Protein AF-A0A7W1DHU9-F1 (afdb_monomer_lite)

Secondary structure (DSSP, 8-state):
--------------------PPPGGGTTTTTT--TT--S-HHHHHHHHHHHHHHTTTS-HHHHHHHTTS-HHHHHHHHHHHHHHTTSSSS--HHHHHHHHHHHHHHHHHHHHHHHHHHHHHHHHHHTT--

Structure (mmCIF, N/CA/C/O backbone):
data_AF-A0A7W1DHU9-F1
#
_entry.id   AF-A0A7W1DHU9-F1
#
loop_
_atom_site.group_PDB
_atom_site.id
_atom_site.type_symbol
_atom_site.label_atom_id
_atom_site.label_alt_id
_atom_site.label_comp_id
_atom_site.label_asym_id
_atom_site.label_entity_id
_atom_site.label_seq_id
_atom_site.pdbx_PDB_ins_code
_atom_site.Cartn_x
_atom_site.Cartn_y
_atom_site.Cartn_z
_atom_site.occupancy
_atom_site.B_iso_or_equiv
_atom_site.auth_seq_id
_atom_site.auth_comp_id
_atom_site.auth_asym_id
_atom_site.auth_atom_id
_atom_site.pdbx_PDB_model_num
ATOM 1 N N . MET A 1 1 ? -15.094 24.967 9.038 1.00 36.34 1 MET A N 1
ATOM 2 C CA . MET A 1 1 ? -15.714 23.757 9.618 1.00 36.34 1 MET A CA 1
ATOM 3 C C . MET A 1 1 ? -15.529 22.601 8.656 1.00 36.34 1 MET A C 1
ATOM 5 O O . MET A 1 1 ? -15.688 22.782 7.458 1.00 36.34 1 MET A O 1
ATOM 9 N N . LEU A 1 2 ? -15.115 21.459 9.198 1.00 41.62 2 LEU A N 1
ATOM 10 C CA . LEU A 1 2 ? -14.864 20.204 8.496 1.00 41.62 2 LEU A CA 1
ATOM 11 C C . LEU A 1 2 ? -16.173 19.593 7.982 1.00 41.62 2 LEU A C 1
ATOM 13 O O . LEU A 1 2 ? -17.151 19.542 8.722 1.00 41.62 2 LEU A O 1
ATOM 17 N N . GLY A 1 3 ? -16.144 19.037 6.774 1.00 30.22 3 GLY A N 1
ATOM 18 C CA . GLY A 1 3 ? -17.171 18.130 6.270 1.00 30.22 3 GLY A CA 1
ATOM 19 C C . GLY A 1 3 ? -16.513 16.978 5.523 1.00 30.22 3 GLY A C 1
ATOM 20 O O . GLY A 1 3 ? -16.197 17.100 4.347 1.00 30.22 3 GLY A O 1
ATOM 21 N N . ARG A 1 4 ? -16.255 15.873 6.230 1.00 43.50 4 ARG A N 1
ATOM 22 C CA . ARG A 1 4 ? -15.867 14.588 5.636 1.00 43.50 4 ARG A CA 1
ATOM 23 C C . ARG A 1 4 ? -17.070 14.024 4.882 1.00 43.50 4 ARG A C 1
ATOM 25 O O . ARG A 1 4 ? -18.114 13.851 5.502 1.00 43.50 4 ARG A O 1
ATOM 32 N N . THR A 1 5 ? -16.897 13.603 3.636 1.00 41.56 5 THR A N 1
ATOM 33 C CA . THR A 1 5 ? -17.743 12.560 3.041 1.00 41.56 5 THR A CA 1
ATOM 34 C C . THR A 1 5 ? -16.847 11.528 2.371 1.00 41.56 5 THR A C 1
ATOM 36 O O . THR A 1 5 ? -16.110 11.799 1.428 1.00 41.56 5 THR A O 1
ATOM 39 N N . GLY A 1 6 ? -16.843 10.332 2.953 1.00 32.25 6 GLY A N 1
ATOM 40 C CA . GLY A 1 6 ? -16.261 9.155 2.335 1.00 32.25 6 GLY A CA 1
ATOM 41 C C . GLY A 1 6 ? -17.262 8.489 1.397 1.00 32.25 6 GLY A C 1
ATOM 42 O O . GLY A 1 6 ? -18.468 8.571 1.609 1.00 32.25 6 GLY A O 1
ATOM 43 N N . GLY A 1 7 ? -16.712 7.749 0.436 1.00 35.28 7 GLY A N 1
ATOM 44 C CA . GLY A 1 7 ? -17.366 6.606 -0.190 1.00 35.28 7 GLY A CA 1
ATOM 45 C C . GLY A 1 7 ? -18.152 6.918 -1.455 1.00 35.28 7 GLY A C 1
ATOM 46 O O . GLY A 1 7 ? -19.256 7.443 -1.374 1.00 35.28 7 GLY A O 1
ATOM 47 N N . GLN A 1 8 ? -17.589 6.498 -2.594 1.00 30.75 8 GLN A N 1
ATOM 48 C CA . GLN A 1 8 ? -18.265 5.750 -3.665 1.00 30.75 8 GLN A CA 1
ATOM 49 C C . GLN A 1 8 ? -17.291 5.559 -4.839 1.00 30.75 8 GLN A C 1
ATOM 51 O O . GLN A 1 8 ? -17.286 6.325 -5.793 1.00 30.75 8 GLN A O 1
ATOM 56 N N . TYR A 1 9 ? -16.456 4.521 -4.781 1.00 28.61 9 TYR A N 1
ATOM 57 C CA . TYR A 1 9 ? -15.957 3.909 -6.01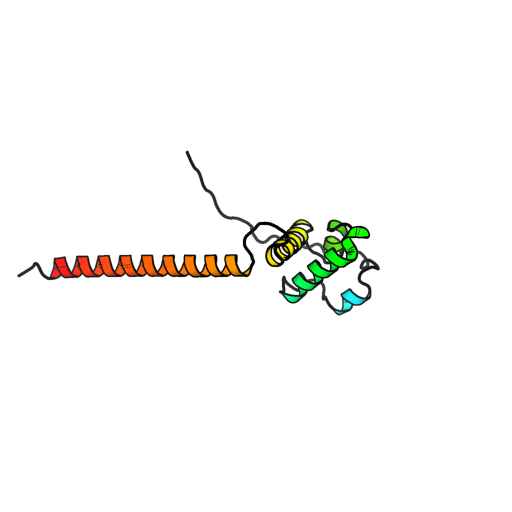5 1.00 28.61 9 TYR A CA 1
ATOM 58 C C . TYR A 1 9 ? -16.882 2.732 -6.294 1.00 28.61 9 TYR A C 1
ATOM 60 O O . TYR A 1 9 ? -16.625 1.598 -5.892 1.00 28.61 9 TYR A O 1
ATOM 68 N N . SER A 1 10 ? -18.042 3.057 -6.863 1.00 37.38 10 SER A N 1
ATOM 69 C CA . SER A 1 10 ? -18.968 2.082 -7.412 1.00 37.38 10 SER A CA 1
ATOM 70 C C . SER A 1 10 ? -18.266 1.324 -8.535 1.00 37.38 10 SER A C 1
ATOM 72 O O . SER A 1 10 ? -17.592 1.900 -9.391 1.00 37.38 10 SER A O 1
ATOM 74 N N . GLY A 1 11 ? -18.396 0.000 -8.497 1.00 34.78 11 GLY A N 1
ATOM 75 C CA . GLY A 1 11 ? -17.969 -0.875 -9.574 1.00 34.78 11 GLY A CA 1
ATOM 76 C C . GLY A 1 11 ? -18.638 -0.459 -10.880 1.00 34.78 11 GLY A C 1
ATOM 77 O O . GLY A 1 11 ? -19.844 -0.600 -11.046 1.00 34.78 11 GLY A O 1
ATOM 78 N N . GLY A 1 12 ? -17.830 0.044 -11.801 1.00 28.17 12 GLY A N 1
ATOM 79 C CA . GLY A 1 12 ? -18.216 0.327 -13.171 1.00 28.17 12 GLY A CA 1
ATOM 80 C C . GLY A 1 12 ? -17.006 0.112 -14.059 1.00 28.17 12 GLY A C 1
ATOM 81 O O . GLY A 1 12 ? -16.397 1.073 -14.507 1.00 28.17 12 GLY A O 1
ATOM 82 N N . HIS A 1 13 ? -16.601 -1.145 -14.258 1.00 38.66 13 HIS A N 1
ATOM 83 C CA . HIS A 1 13 ? -15.721 -1.470 -15.380 1.00 38.66 13 HIS A CA 1
ATOM 84 C C . HIS A 1 13 ? -16.557 -1.306 -16.657 1.00 38.66 13 HIS A C 1
ATOM 86 O O . HIS A 1 13 ? -17.533 -2.047 -16.822 1.00 38.66 13 HIS A O 1
ATOM 92 N N . PRO A 1 14 ? -16.256 -0.346 -17.549 1.00 32.16 14 PRO A N 1
ATOM 93 C CA . PRO A 1 14 ? -16.897 -0.326 -18.851 1.00 32.16 14 PRO A CA 1
ATOM 94 C C . PRO A 1 14 ? -16.474 -1.584 -19.618 1.00 32.16 14 PRO A C 1
ATOM 96 O O . PRO A 1 14 ? -15.291 -1.893 -19.739 1.00 32.16 14 PRO A O 1
ATOM 99 N N . LYS A 1 15 ? -17.463 -2.323 -20.130 1.00 36.91 15 LYS A N 1
ATOM 100 C CA . LYS A 1 15 ? -17.268 -3.439 -21.059 1.00 36.91 15 LYS A CA 1
ATOM 101 C C . LYS A 1 15 ? -16.644 -2.903 -22.348 1.00 36.91 15 LYS A C 1
ATOM 103 O O . LYS A 1 15 ? -17.370 -2.486 -23.245 1.00 36.91 15 LYS A O 1
ATOM 108 N N . THR A 1 16 ? -15.325 -2.917 -22.473 1.00 40.94 16 THR A N 1
ATOM 109 C CA . THR A 1 16 ? -14.675 -2.649 -23.759 1.00 40.94 16 THR A CA 1
ATOM 110 C C . THR A 1 16 ? -13.801 -3.831 -24.130 1.00 40.94 16 THR A C 1
ATOM 112 O O . THR A 1 16 ? -12.625 -3.878 -23.796 1.00 40.94 16 THR A O 1
ATOM 115 N N . ALA A 1 17 ? -14.387 -4.788 -24.851 1.00 36.06 17 ALA A N 1
ATOM 116 C CA . ALA A 1 17 ? -13.619 -5.700 -25.682 1.00 36.06 17 ALA A CA 1
ATOM 117 C C . ALA A 1 17 ? -12.924 -4.857 -26.764 1.00 36.06 17 ALA A C 1
ATOM 119 O O . ALA A 1 17 ? -13.529 -4.505 -27.780 1.00 36.06 17 ALA A O 1
ATOM 120 N N . PHE A 1 18 ? -11.677 -4.460 -26.517 1.00 39.09 18 PHE A N 1
ATOM 121 C CA . PHE A 1 18 ? -10.870 -3.763 -27.508 1.00 39.09 18 PHE A CA 1
ATOM 122 C C . PHE A 1 18 ? -10.462 -4.757 -28.602 1.00 39.09 18 PHE A C 1
ATOM 124 O O . PHE A 1 18 ? -9.652 -5.656 -28.398 1.00 39.09 18 PHE A O 1
ATOM 131 N N . LYS A 1 19 ? -11.050 -4.594 -29.792 1.00 41.72 19 LYS A N 1
ATOM 132 C CA . LYS A 1 19 ? -10.651 -5.271 -31.035 1.00 41.72 19 LYS A CA 1
ATOM 133 C C . LYS A 1 19 ? -9.303 -4.710 -31.510 1.00 41.72 19 LYS A C 1
ATOM 135 O O . LYS A 1 19 ? -9.255 -3.883 -32.413 1.00 41.72 19 LYS A O 1
ATOM 140 N N . GLY A 1 20 ? -8.208 -5.133 -30.890 1.00 36.19 20 GLY A N 1
ATOM 141 C CA . GLY A 1 20 ? -6.845 -4.825 -31.321 1.00 36.19 20 GLY A CA 1
ATOM 142 C C . GLY A 1 20 ? -5.951 -6.043 -31.126 1.00 36.19 20 GLY A C 1
ATOM 143 O O . GLY A 1 20 ? -6.074 -6.738 -30.124 1.00 36.19 20 GLY A O 1
ATOM 144 N N . LYS A 1 21 ? -5.078 -6.341 -32.097 1.00 36.28 21 LYS A N 1
ATOM 145 C CA . LYS A 1 21 ? -4.085 -7.413 -31.934 1.00 36.28 21 LYS A CA 1
ATOM 146 C C . LYS A 1 21 ? -3.140 -7.037 -30.782 1.00 36.28 21 LYS A C 1
ATOM 148 O O . LYS A 1 21 ? -2.749 -5.868 -30.724 1.00 36.28 21 LYS A O 1
ATOM 153 N N . PRO A 1 22 ? -2.763 -7.981 -29.901 1.00 44.25 22 PRO A N 1
ATOM 154 C CA . PRO A 1 22 ? -1.831 -7.697 -28.818 1.00 44.25 22 PRO A CA 1
ATOM 155 C C . PRO A 1 22 ? -0.520 -7.131 -29.377 1.00 44.25 22 PRO A C 1
ATOM 157 O O . PRO A 1 22 ? -0.018 -7.566 -30.418 1.00 44.25 22 PRO A O 1
ATOM 160 N N . SER A 1 23 ? -0.005 -6.111 -28.694 1.00 42.03 23 SER A N 1
ATOM 161 C CA . SER A 1 23 ? 1.242 -5.423 -29.025 1.00 42.03 23 SER A CA 1
ATOM 162 C C . SER A 1 23 ? 2.419 -6.421 -29.067 1.00 42.03 23 SER A C 1
ATOM 164 O O . SER A 1 23 ? 2.486 -7.307 -28.213 1.00 42.03 23 SER A O 1
ATOM 166 N N . PRO A 1 24 ? 3.377 -6.301 -30.015 1.00 45.19 24 PRO A N 1
ATOM 167 C CA . PRO A 1 24 ? 4.463 -7.276 -30.211 1.00 45.19 24 PRO A CA 1
ATOM 168 C C . PRO A 1 24 ? 5.360 -7.514 -28.989 1.00 45.19 24 PRO A C 1
ATOM 170 O O . PRO A 1 24 ? 6.082 -8.505 -28.948 1.00 45.19 24 PRO A O 1
ATOM 173 N N . VAL A 1 25 ? 5.316 -6.603 -28.013 1.00 52.72 25 VAL A N 1
ATOM 174 C CA . VAL A 1 25 ? 6.104 -6.633 -26.772 1.00 52.72 25 VAL A CA 1
ATOM 175 C C . VAL A 1 25 ? 5.665 -7.773 -25.839 1.00 52.72 25 VAL A C 1
ATOM 177 O O . VAL A 1 25 ? 6.419 -8.172 -24.962 1.00 52.72 25 VAL A O 1
ATOM 180 N N . LEU A 1 26 ? 4.463 -8.322 -26.054 1.00 51.34 26 LEU A N 1
ATOM 181 C CA . LEU A 1 26 ? 3.831 -9.359 -25.234 1.00 51.34 26 LEU A CA 1
ATOM 182 C C . LEU A 1 26 ? 3.544 -10.645 -26.028 1.00 51.34 26 LEU A C 1
ATOM 184 O O . LEU A 1 26 ? 2.553 -11.323 -25.760 1.00 51.34 26 LEU A O 1
ATOM 188 N N . ARG A 1 27 ? 4.378 -10.994 -27.021 1.00 43.38 27 ARG A N 1
ATOM 189 C CA . ARG A 1 27 ? 4.182 -12.243 -27.784 1.00 43.38 27 ARG A CA 1
ATOM 190 C C . ARG A 1 27 ? 4.149 -13.486 -26.876 1.00 43.38 27 ARG A C 1
ATOM 192 O O . ARG A 1 27 ? 3.245 -14.292 -27.053 1.00 43.38 27 ARG A O 1
ATOM 199 N N . ASP A 1 28 ? 4.993 -13.544 -25.843 1.00 41.03 28 ASP A N 1
ATOM 200 C CA . ASP A 1 28 ? 4.993 -14.642 -24.853 1.00 41.03 28 ASP A CA 1
ATOM 201 C C . ASP A 1 28 ? 4.025 -14.421 -23.676 1.00 41.03 28 ASP A C 1
ATOM 203 O O . ASP A 1 28 ? 3.632 -15.360 -22.991 1.00 41.03 28 ASP A O 1
ATOM 207 N N . ALA A 1 29 ? 3.592 -13.184 -23.418 1.00 41.41 29 ALA A N 1
ATOM 208 C CA . ALA A 1 29 ? 2.752 -12.894 -22.252 1.00 41.41 29 ALA A CA 1
ATOM 209 C C . ALA A 1 29 ? 1.267 -13.230 -22.476 1.00 41.41 29 ALA A C 1
ATOM 211 O O . ALA A 1 29 ? 0.517 -13.361 -21.511 1.00 41.41 29 ALA A O 1
ATOM 212 N N . SER A 1 30 ? 0.840 -13.409 -23.731 1.00 40.91 30 SER A N 1
ATOM 213 C CA . SER A 1 30 ? -0.524 -13.854 -24.045 1.00 40.91 30 SER A CA 1
ATOM 214 C C . SER A 1 30 ? -0.819 -15.297 -23.601 1.00 40.91 30 SER A C 1
ATOM 216 O O . SER A 1 30 ? -1.979 -15.625 -23.368 1.00 40.91 30 SER A O 1
ATOM 218 N N . GLU A 1 31 ? 0.215 -16.127 -23.404 1.00 45.59 31 GLU A N 1
ATOM 219 C CA . GLU A 1 31 ? 0.092 -17.477 -22.826 1.00 45.59 31 GLU A CA 1
ATOM 220 C C . GLU A 1 31 ? 0.039 -17.462 -21.287 1.00 45.59 31 GLU A C 1
ATOM 222 O O . GLU A 1 31 ? -0.500 -18.381 -20.673 1.00 45.59 31 GLU A O 1
ATOM 227 N N . LEU A 1 32 ? 0.547 -16.398 -20.653 1.00 47.09 32 LEU A N 1
ATOM 228 C CA . LEU A 1 32 ? 0.632 -16.250 -19.194 1.00 47.09 32 LEU A CA 1
ATOM 229 C C . LEU A 1 32 ? -0.560 -15.506 -18.574 1.00 47.09 32 LEU A C 1
ATOM 231 O O . LEU A 1 32 ? -0.802 -15.638 -17.373 1.00 47.09 32 LEU A O 1
ATOM 235 N N . TYR A 1 33 ? -1.317 -14.744 -19.369 1.00 51.66 33 TYR A N 1
ATOM 236 C CA . TYR A 1 33 ? -2.390 -13.886 -18.866 1.00 51.66 33 TYR A CA 1
ATOM 237 C C . TYR A 1 33 ? -3.656 -14.016 -19.718 1.00 51.66 33 TYR A C 1
ATOM 239 O O . TYR A 1 33 ? -3.793 -13.308 -20.720 1.00 51.66 33 TYR A O 1
ATOM 247 N N . PRO A 1 34 ? -4.625 -14.873 -19.336 1.00 47.66 34 PRO A N 1
ATOM 248 C CA . PRO A 1 34 ? -5.936 -14.823 -19.959 1.00 47.66 34 PRO A CA 1
ATOM 249 C C . PRO A 1 34 ? -6.525 -13.444 -19.664 1.00 47.66 34 PRO A C 1
ATOM 251 O O . PRO A 1 34 ? -6.622 -13.036 -18.502 1.00 47.66 34 PRO A O 1
ATOM 254 N N . ALA A 1 35 ? -6.867 -12.712 -20.723 1.00 46.69 35 ALA A N 1
ATOM 255 C CA . ALA A 1 35 ? -7.507 -11.407 -20.637 1.00 46.69 35 ALA A CA 1
ATOM 256 C C . ALA A 1 35 ? -8.625 -11.444 -19.575 1.00 46.69 35 ALA A C 1
ATOM 258 O O . ALA A 1 35 ? -9.594 -12.193 -19.713 1.00 46.69 35 ALA A O 1
ATOM 259 N N . GLY A 1 36 ? -8.449 -10.686 -18.487 1.00 48.88 36 GLY A N 1
ATOM 260 C CA . GLY A 1 36 ? -9.394 -10.628 -17.367 1.00 48.88 36 GLY A CA 1
ATOM 261 C C . GLY A 1 36 ? -8.987 -11.326 -16.060 1.00 48.88 36 GLY A C 1
ATOM 262 O O . GLY A 1 36 ? -9.825 -11.401 -15.162 1.00 48.88 36 GLY A O 1
ATOM 263 N N . ALA A 1 37 ? -7.749 -11.813 -15.892 1.00 49.91 37 ALA A N 1
ATOM 264 C CA . ALA A 1 37 ? -7.299 -12.356 -14.603 1.00 49.91 37 ALA A CA 1
ATOM 265 C C . ALA A 1 37 ? -7.256 -11.256 -13.505 1.00 49.91 37 ALA A C 1
ATOM 267 O O . ALA A 1 37 ? -6.481 -10.301 -13.601 1.00 49.91 37 ALA A O 1
ATOM 268 N N . PRO A 1 38 ? -8.080 -11.348 -12.443 1.00 53.34 38 PRO A N 1
ATOM 269 C CA . PRO A 1 38 ? -8.295 -10.246 -11.512 1.00 53.34 38 PRO A CA 1
ATOM 270 C C . PRO A 1 38 ? -7.141 -10.103 -10.515 1.00 53.34 38 PRO A C 1
ATOM 272 O O . PRO A 1 38 ? -6.980 -10.943 -9.640 1.00 53.34 38 PRO A O 1
ATOM 275 N N . ASN A 1 39 ? -6.391 -8.997 -10.591 1.00 60.00 39 ASN A N 1
ATOM 276 C CA . ASN A 1 39 ? -5.666 -8.371 -9.470 1.00 60.00 39 ASN A CA 1
ATOM 277 C C . ASN A 1 39 ? -4.868 -9.325 -8.541 1.00 60.00 39 ASN A C 1
ATOM 279 O O . ASN A 1 39 ? -4.804 -9.102 -7.326 1.00 60.00 39 ASN A O 1
ATOM 283 N N . THR A 1 40 ? -4.290 -10.399 -9.086 1.00 74.50 40 THR A N 1
ATOM 284 C CA . THR A 1 40 ? -3.516 -11.369 -8.303 1.00 74.50 40 THR A CA 1
ATOM 285 C C . THR A 1 40 ? -2.159 -10.774 -7.929 1.00 74.50 40 THR A C 1
ATOM 287 O O . THR A 1 40 ? -1.655 -9.871 -8.600 1.00 74.50 40 THR A O 1
ATOM 290 N N . VAL A 1 41 ? -1.557 -11.264 -6.842 1.00 72.69 41 VAL A N 1
ATOM 291 C CA . VAL A 1 41 ? -0.238 -10.793 -6.379 1.00 72.69 41 VAL A CA 1
ATOM 292 C C . VAL A 1 41 ? 0.820 -11.000 -7.469 1.00 72.69 41 VAL A C 1
ATOM 294 O O . VAL A 1 41 ? 1.478 -10.045 -7.867 1.00 72.69 41 VAL A O 1
ATOM 297 N N . ARG A 1 42 ? 0.867 -12.202 -8.059 1.00 72.69 42 ARG A N 1
ATOM 298 C CA . ARG A 1 42 ? 1.775 -12.545 -9.166 1.00 72.69 42 ARG A CA 1
ATOM 299 C C . ARG A 1 42 ? 1.627 -11.612 -10.370 1.00 72.69 42 ARG A C 1
ATOM 301 O O . ARG A 1 42 ? 2.625 -11.163 -10.916 1.00 72.69 42 ARG A O 1
ATOM 308 N N . PHE A 1 43 ? 0.395 -11.284 -10.767 1.00 77.69 43 PHE A N 1
ATOM 309 C CA . PHE A 1 43 ? 0.153 -10.379 -11.895 1.00 77.69 43 PHE A CA 1
ATOM 310 C C . PHE A 1 43 ? 0.706 -8.974 -11.636 1.00 77.69 43 PHE A C 1
ATOM 312 O O . PHE A 1 43 ? 1.305 -8.368 -12.521 1.00 77.69 43 PHE A O 1
ATOM 319 N N . LYS A 1 44 ? 0.534 -8.456 -10.414 1.00 81.00 44 LYS A N 1
ATOM 320 C CA . LYS A 1 44 ? 1.081 -7.150 -10.029 1.00 81.00 44 LYS A CA 1
ATOM 321 C C . LYS A 1 44 ? 2.600 -7.133 -10.059 1.00 81.00 44 LYS A C 1
ATOM 323 O O . LYS A 1 44 ? 3.166 -6.203 -10.621 1.00 81.00 44 LYS A O 1
ATOM 328 N N . GLU A 1 45 ? 3.240 -8.132 -9.457 1.00 82.56 45 GLU A N 1
ATOM 329 C CA . GLU A 1 45 ? 4.703 -8.247 -9.407 1.00 82.56 45 GLU A CA 1
ATOM 330 C C . GLU A 1 45 ? 5.296 -8.247 -10.818 1.00 82.56 45 GLU A C 1
ATOM 332 O O . GLU A 1 45 ? 6.221 -7.498 -11.124 1.00 82.56 45 GLU A O 1
ATOM 337 N N . GLU A 1 46 ? 4.696 -9.033 -11.707 1.00 80.06 46 GLU A N 1
ATOM 338 C CA . GLU A 1 46 ? 5.101 -9.142 -13.102 1.00 80.06 46 GLU A CA 1
ATOM 339 C C . GLU A 1 46 ? 4.862 -7.850 -13.890 1.00 80.06 46 GLU A C 1
ATOM 341 O O . GLU A 1 46 ? 5.738 -7.401 -14.631 1.00 80.06 46 GLU A O 1
ATOM 346 N N . ALA A 1 47 ? 3.719 -7.192 -13.684 1.00 84.25 47 ALA A N 1
ATOM 347 C CA . ALA A 1 47 ? 3.432 -5.894 -14.284 1.00 84.25 47 ALA A CA 1
ATOM 348 C C . ALA A 1 47 ? 4.434 -4.818 -13.829 1.00 84.25 47 ALA A C 1
ATOM 350 O O . ALA A 1 47 ? 4.915 -4.028 -14.644 1.00 84.25 47 ALA A O 1
ATOM 351 N N . VAL A 1 48 ? 4.788 -4.804 -12.542 1.00 88.75 48 VAL A N 1
ATOM 352 C CA . VAL A 1 48 ? 5.805 -3.905 -11.981 1.00 88.75 48 VAL A CA 1
ATOM 353 C C . VAL A 1 48 ? 7.180 -4.216 -12.573 1.00 88.75 48 VAL A C 1
ATOM 355 O O . VAL A 1 48 ? 7.864 -3.295 -13.024 1.00 88.75 48 VAL A O 1
ATOM 358 N N . ARG A 1 49 ? 7.571 -5.493 -12.656 1.00 86.81 49 ARG A N 1
ATOM 359 C CA . ARG A 1 49 ? 8.836 -5.923 -13.274 1.00 86.81 49 ARG A CA 1
ATOM 360 C C . ARG A 1 49 ? 8.928 -5.508 -14.742 1.00 86.81 49 ARG A C 1
ATOM 362 O O . ARG A 1 49 ? 9.978 -5.049 -15.200 1.00 86.81 49 ARG A O 1
ATOM 369 N N . LEU A 1 50 ? 7.829 -5.637 -15.483 1.00 85.25 50 LEU A N 1
ATOM 370 C CA . LEU A 1 50 ? 7.753 -5.218 -16.879 1.00 85.25 50 LEU A CA 1
ATOM 371 C C . LEU A 1 50 ? 7.965 -3.705 -17.021 1.00 85.25 50 LEU A C 1
ATOM 373 O O . LEU A 1 50 ? 8.698 -3.278 -17.910 1.00 85.25 50 LEU A O 1
ATOM 377 N N . VAL A 1 51 ? 7.381 -2.897 -16.130 1.00 88.00 51 VAL A N 1
ATOM 378 C CA . VAL A 1 51 ? 7.596 -1.441 -16.130 1.00 88.00 51 VAL A CA 1
ATOM 379 C C . VAL A 1 51 ? 9.058 -1.092 -15.858 1.00 88.00 51 VAL A C 1
ATOM 381 O O . VAL A 1 51 ? 9.627 -0.316 -16.621 1.00 88.00 51 VAL A O 1
ATOM 384 N N . HIS A 1 52 ? 9.684 -1.691 -14.843 1.00 87.06 52 HIS A N 1
ATOM 385 C CA . HIS A 1 52 ? 11.084 -1.411 -14.501 1.00 87.06 52 HIS A CA 1
ATOM 386 C C . HIS A 1 52 ? 12.047 -1.807 -15.631 1.00 87.06 52 HIS A C 1
ATOM 388 O O . HIS A 1 52 ? 12.903 -1.020 -16.023 1.00 87.06 52 HIS A O 1
ATOM 394 N N . SER A 1 53 ? 11.862 -2.991 -16.223 1.00 84.00 53 SER A N 1
ATOM 395 C CA . SER A 1 53 ? 12.709 -3.485 -17.326 1.00 84.00 53 SER A CA 1
ATOM 396 C C . SER A 1 53 ? 12.508 -2.747 -18.658 1.00 84.00 53 SER A C 1
ATOM 398 O O . SER A 1 53 ? 13.373 -2.797 -19.536 1.00 84.00 53 SER A O 1
ATOM 400 N N . SER A 1 54 ? 11.370 -2.069 -18.829 1.00 79.31 54 SER A N 1
ATOM 401 C CA . SER A 1 54 ? 10.986 -1.404 -20.081 1.00 79.31 54 SER A CA 1
ATOM 402 C C . SER A 1 54 ? 10.959 0.122 -19.999 1.00 79.31 54 SER A C 1
ATOM 404 O O . SER A 1 54 ? 10.613 0.751 -21.002 1.00 79.31 54 SER A O 1
ATOM 406 N N . HIS A 1 55 ? 11.302 0.723 -18.853 1.00 69.38 55 HIS A N 1
ATOM 407 C CA . HIS A 1 55 ? 11.032 2.140 -18.574 1.00 69.38 55 HIS A CA 1
ATOM 408 C C . HIS A 1 55 ? 11.653 3.100 -19.607 1.00 69.38 55 HIS A C 1
ATOM 410 O O . HIS A 1 55 ? 11.075 4.147 -19.896 1.00 69.38 55 HIS A O 1
ATOM 416 N N . GLU A 1 56 ? 12.802 2.743 -20.187 1.00 69.31 56 GLU A N 1
ATOM 417 C CA . GLU A 1 56 ? 13.500 3.549 -21.197 1.00 69.31 56 GLU A CA 1
ATOM 418 C C . GLU A 1 56 ? 12.878 3.427 -22.597 1.00 69.31 56 GLU A C 1
ATOM 420 O O . GLU A 1 56 ? 13.005 4.323 -23.429 1.00 69.31 56 GLU A O 1
ATOM 425 N N . ARG A 1 57 ? 12.194 2.309 -22.874 1.00 75.81 57 ARG A N 1
ATOM 426 C CA . ARG A 1 57 ? 11.676 1.967 -24.209 1.00 75.81 57 ARG A CA 1
ATOM 427 C C . ARG A 1 57 ? 10.184 2.213 -24.364 1.00 75.81 57 ARG A C 1
ATOM 429 O O . ARG A 1 57 ? 9.739 2.544 -25.465 1.00 75.81 57 ARG A O 1
ATOM 436 N N . TYR A 1 58 ? 9.396 2.049 -23.301 1.00 81.12 58 TYR A N 1
ATOM 437 C CA . TYR A 1 58 ? 7.943 2.171 -23.368 1.00 81.12 58 TYR A CA 1
ATOM 438 C C . TYR A 1 58 ? 7.373 2.960 -22.187 1.00 81.12 58 TYR A C 1
ATOM 440 O O . TYR A 1 58 ? 7.655 2.640 -21.033 1.00 81.12 58 TYR A O 1
ATOM 448 N N . PRO A 1 59 ? 6.496 3.951 -22.442 1.00 87.44 59 PRO A N 1
ATOM 449 C CA . PRO A 1 59 ? 5.835 4.666 -21.364 1.00 87.44 59 PRO A CA 1
ATOM 450 C C . PRO A 1 59 ? 4.858 3.743 -20.627 1.00 87.44 59 PRO A C 1
ATOM 452 O O . PRO A 1 59 ? 4.184 2.914 -21.244 1.00 87.44 59 PRO A O 1
ATOM 455 N N . VAL A 1 60 ? 4.681 3.974 -19.322 1.00 85.81 60 VAL A N 1
ATOM 456 C CA . VAL A 1 60 ? 3.750 3.220 -18.455 1.00 85.81 60 VAL A CA 1
ATOM 457 C C . VAL A 1 60 ? 2.337 3.140 -19.044 1.00 85.81 60 VAL A C 1
ATOM 459 O O . VAL A 1 60 ? 1.666 2.123 -18.919 1.00 85.81 60 VAL A O 1
ATOM 462 N N . SER A 1 61 ? 1.879 4.182 -19.747 1.00 85.56 61 SER A N 1
ATOM 463 C CA . SER A 1 61 ? 0.553 4.191 -20.380 1.00 85.56 61 SER A CA 1
ATOM 464 C C . SER A 1 61 ? 0.411 3.185 -21.522 1.00 85.56 61 SER A C 1
ATOM 466 O O . SER A 1 61 ? -0.703 2.747 -21.790 1.00 85.56 61 SER A O 1
ATOM 468 N N . LYS A 1 62 ? 1.505 2.841 -22.211 1.00 84.62 62 LYS A N 1
ATOM 469 C CA . LYS A 1 62 ? 1.523 1.808 -23.251 1.00 84.62 62 LYS A CA 1
ATOM 470 C C . LYS A 1 62 ? 1.496 0.421 -22.617 1.00 84.62 62 LYS A C 1
ATOM 472 O O . LYS A 1 62 ? 0.664 -0.385 -22.999 1.00 84.62 62 LYS A O 1
ATOM 477 N N . ILE A 1 63 ? 2.322 0.198 -21.597 1.00 83.75 63 ILE A N 1
ATOM 478 C CA . ILE A 1 63 ? 2.359 -1.069 -20.853 1.00 83.75 63 ILE A CA 1
ATOM 479 C C . ILE A 1 63 ? 0.997 -1.353 -20.201 1.00 83.75 63 ILE A C 1
ATOM 481 O O . ILE A 1 63 ? 0.483 -2.457 -20.302 1.00 83.75 63 ILE A O 1
ATOM 485 N N . ALA A 1 64 ? 0.362 -0.338 -19.610 1.00 84.06 64 ALA A N 1
ATOM 486 C CA . ALA A 1 64 ? -0.972 -0.461 -19.025 1.00 84.06 64 ALA A CA 1
ATOM 487 C C . ALA A 1 64 ? -2.036 -0.872 -20.056 1.00 84.06 64 ALA A C 1
ATOM 489 O O . ALA A 1 64 ? -2.847 -1.750 -19.781 1.00 84.06 64 ALA A O 1
ATOM 490 N N . ARG A 1 65 ? -1.995 -0.274 -21.256 1.00 82.50 65 ARG A N 1
ATOM 491 C CA . ARG A 1 65 ? -2.869 -0.649 -22.379 1.00 82.50 65 ARG A CA 1
ATOM 492 C C . ARG A 1 65 ? -2.642 -2.094 -22.815 1.00 82.50 65 ARG A C 1
ATOM 494 O O . ARG A 1 65 ? -3.608 -2.798 -23.073 1.00 82.50 65 ARG A O 1
ATOM 501 N N . ASP A 1 66 ? -1.386 -2.521 -22.869 1.00 78.75 66 ASP A N 1
ATOM 502 C CA . ASP A 1 66 ? -1.014 -3.873 -23.287 1.00 78.75 66 ASP A CA 1
ATOM 503 C C . ASP A 1 66 ? -1.424 -4.936 -2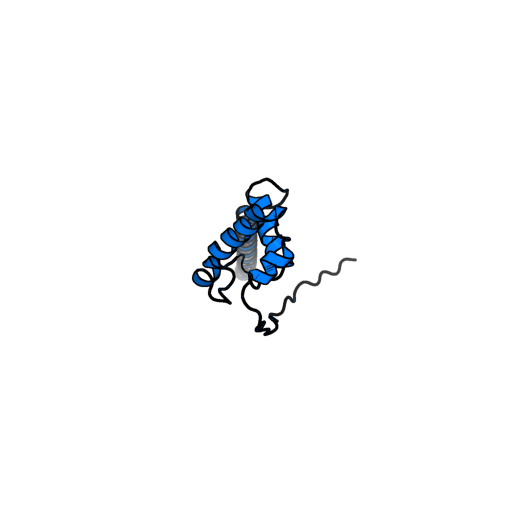2.239 1.00 78.75 66 ASP A C 1
ATOM 505 O O . ASP A 1 66 ? -1.744 -6.063 -22.605 1.00 78.75 66 ASP A O 1
ATOM 509 N N . LEU A 1 67 ? -1.474 -4.565 -20.954 1.00 79.56 67 LEU A N 1
ATOM 510 C CA . LEU A 1 67 ? -1.910 -5.412 -19.832 1.00 79.56 67 LEU A CA 1
ATOM 511 C C . LEU A 1 67 ? -3.417 -5.322 -19.513 1.00 79.56 67 LEU A C 1
ATOM 513 O O . LEU A 1 67 ? -3.863 -5.936 -18.547 1.00 79.56 67 LEU A O 1
ATOM 517 N N . ASP A 1 68 ? -4.185 -4.538 -20.276 1.00 80.31 68 ASP A N 1
ATOM 518 C CA . ASP A 1 68 ? -5.606 -4.244 -20.026 1.00 80.31 68 ASP A CA 1
ATOM 519 C C . ASP A 1 68 ? -5.896 -3.720 -18.600 1.00 80.31 68 ASP A C 1
ATOM 521 O O . ASP A 1 68 ? -6.871 -4.078 -17.938 1.00 80.31 68 ASP A O 1
ATOM 525 N N . VAL A 1 69 ? -5.024 -2.838 -18.098 1.00 81.75 69 VAL A N 1
ATOM 526 C CA . VAL A 1 69 ? -5.199 -2.141 -16.815 1.00 81.75 69 VAL A CA 1
ATOM 527 C C . VAL A 1 69 ? -5.178 -0.630 -17.000 1.00 81.75 69 VAL A C 1
ATOM 529 O O . VAL A 1 69 ? -4.581 -0.089 -17.931 1.00 81.75 69 VAL A O 1
ATOM 532 N N . SER A 1 70 ? -5.799 0.103 -16.073 1.00 85.44 70 SER A N 1
ATOM 533 C CA . SER A 1 70 ? -5.687 1.562 -16.091 1.00 85.44 70 SER A CA 1
ATOM 534 C C . SER A 1 70 ? -4.238 1.994 -15.813 1.00 85.44 70 SER A C 1
ATOM 536 O O . SER A 1 70 ? -3.552 1.429 -14.956 1.00 85.44 70 SER A O 1
ATOM 538 N N . ALA A 1 71 ? -3.770 3.038 -16.502 1.00 86.88 71 ALA A N 1
ATOM 539 C CA . ALA A 1 71 ? -2.427 3.576 -16.281 1.00 86.88 71 ALA A CA 1
ATOM 540 C C . ALA A 1 71 ? -2.233 4.099 -14.847 1.00 86.88 71 ALA A C 1
ATOM 542 O O . ALA A 1 71 ? -1.130 4.034 -14.312 1.00 86.88 71 ALA A O 1
ATOM 543 N N . GLU A 1 72 ? -3.296 4.599 -14.212 1.00 88.19 72 GLU A N 1
ATOM 544 C CA . GLU A 1 72 ? -3.264 5.018 -12.809 1.00 88.19 72 GLU A CA 1
ATOM 545 C C . GLU A 1 72 ? -3.061 3.824 -11.870 1.00 88.19 72 GLU A C 1
ATOM 547 O O . GLU A 1 72 ? -2.241 3.891 -10.957 1.00 88.19 72 GLU A O 1
ATOM 552 N N . THR A 1 73 ? -3.763 2.717 -12.118 1.00 87.19 73 THR A N 1
ATOM 553 C CA . THR A 1 73 ? -3.605 1.471 -11.360 1.00 87.19 73 THR A CA 1
ATOM 554 C C . THR A 1 73 ? -2.177 0.947 -11.470 1.00 87.19 73 THR A C 1
ATOM 556 O O . THR A 1 73 ? -1.561 0.653 -10.447 1.00 87.19 73 THR A O 1
ATOM 559 N N . LEU A 1 74 ? -1.625 0.895 -12.686 1.00 88.81 74 LEU A N 1
ATOM 560 C CA . LEU A 1 74 ? -0.257 0.427 -12.897 1.00 88.81 74 LEU A CA 1
ATOM 561 C C . LEU A 1 74 ? 0.767 1.329 -12.193 1.00 88.81 74 LEU A C 1
ATOM 563 O O . LEU A 1 74 ? 1.658 0.830 -11.513 1.00 88.81 74 LEU A O 1
ATOM 567 N N . ARG A 1 75 ? 0.600 2.657 -12.268 1.00 91.50 75 ARG A N 1
ATOM 568 C CA . ARG A 1 75 ? 1.440 3.610 -11.519 1.00 91.50 75 ARG A CA 1
ATOM 569 C C . ARG A 1 75 ? 1.351 3.397 -10.012 1.00 91.50 75 ARG A C 1
ATOM 571 O O . ARG A 1 75 ? 2.368 3.444 -9.341 1.00 91.50 75 ARG A O 1
ATOM 578 N N . LYS A 1 76 ? 0.157 3.144 -9.468 1.00 92.25 76 LYS A N 1
ATOM 579 C CA . LYS A 1 76 ? -0.014 2.859 -8.035 1.00 92.25 76 LYS A CA 1
ATOM 580 C C . LYS A 1 76 ? 0.755 1.612 -7.604 1.00 92.25 76 LYS A C 1
ATOM 582 O O . LYS A 1 76 ? 1.324 1.623 -6.520 1.00 92.25 76 LYS A O 1
ATOM 587 N N . TRP A 1 77 ? 0.779 0.565 -8.426 1.00 92.56 77 TRP A N 1
ATOM 588 C CA . TRP A 1 77 ? 1.544 -0.648 -8.125 1.00 92.56 77 TRP A CA 1
ATOM 589 C C . TRP A 1 77 ? 3.047 -0.405 -8.169 1.00 92.56 77 TRP A C 1
ATOM 591 O O . TRP A 1 77 ? 3.736 -0.802 -7.240 1.00 92.56 77 TRP A O 1
ATOM 601 N N . VAL A 1 78 ? 3.531 0.304 -9.190 1.00 92.38 78 VAL A N 1
ATOM 602 C CA . VAL A 1 78 ? 4.947 0.689 -9.298 1.00 92.38 78 VAL A CA 1
ATOM 603 C C . VAL A 1 78 ? 5.356 1.545 -8.103 1.00 92.38 78 VAL A C 1
ATOM 605 O O . VAL A 1 78 ? 6.303 1.212 -7.407 1.00 92.38 78 VAL A O 1
ATOM 608 N N . ASN A 1 79 ? 4.569 2.572 -7.777 1.00 94.38 79 ASN A N 1
ATOM 609 C CA . ASN A 1 79 ? 4.850 3.434 -6.636 1.00 94.38 79 ASN A CA 1
ATOM 610 C C . ASN A 1 79 ? 4.839 2.675 -5.307 1.00 94.38 79 ASN A C 1
ATOM 612 O O . ASN A 1 79 ? 5.622 3.012 -4.429 1.00 94.38 79 ASN A O 1
ATOM 616 N N . GLN A 1 80 ? 3.941 1.699 -5.135 1.00 92.81 80 GLN A N 1
ATOM 617 C CA . GLN A 1 80 ? 3.925 0.874 -3.930 1.00 92.81 80 GLN A CA 1
ATOM 618 C C . GLN A 1 80 ? 5.152 -0.033 -3.864 1.00 92.81 80 GLN A C 1
ATOM 620 O O . GLN A 1 80 ? 5.719 -0.166 -2.791 1.00 92.81 80 GLN A O 1
ATOM 625 N N . ALA A 1 81 ? 5.579 -0.608 -4.988 1.00 92.56 81 ALA A N 1
ATOM 626 C CA . ALA A 1 81 ? 6.777 -1.436 -5.034 1.00 92.56 81 ALA A CA 1
ATOM 627 C C . ALA A 1 81 ? 8.044 -0.628 -4.715 1.00 92.56 81 ALA A C 1
ATOM 629 O O . ALA A 1 81 ? 8.886 -1.104 -3.966 1.00 92.56 81 ALA A O 1
ATOM 630 N N . GLU A 1 82 ? 8.141 0.613 -5.203 1.00 93.44 82 GLU A N 1
ATOM 631 C CA . GLU A 1 82 ? 9.227 1.539 -4.846 1.00 93.44 82 GLU A CA 1
ATOM 632 C C . GLU A 1 82 ? 9.214 1.874 -3.342 1.00 93.44 82 GLU A C 1
ATOM 634 O O . GLU A 1 82 ? 10.266 1.947 -2.714 1.00 93.44 82 GLU A O 1
ATOM 639 N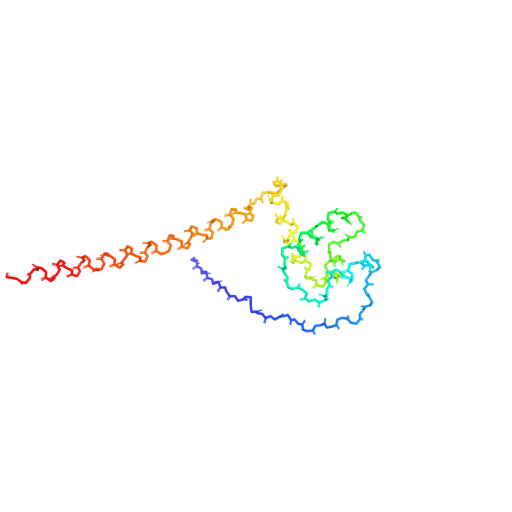 N . VAL A 1 83 ? 8.034 2.031 -2.728 1.00 96.12 83 VAL A N 1
ATOM 640 C CA . VAL A 1 83 ? 7.914 2.213 -1.267 1.00 96.12 83 VAL A CA 1
ATOM 641 C C . VAL A 1 83 ? 8.323 0.945 -0.513 1.00 96.12 83 VAL A C 1
ATOM 643 O O . VAL A 1 83 ? 9.070 1.024 0.456 1.00 96.12 83 VAL A O 1
ATOM 646 N N . ASP A 1 84 ? 7.873 -0.224 -0.966 1.00 93.00 84 ASP A N 1
ATOM 647 C CA . ASP A 1 84 ? 8.201 -1.516 -0.352 1.00 93.00 84 ASP A CA 1
ATOM 648 C C . ASP A 1 84 ? 9.706 -1.840 -0.474 1.00 93.00 84 ASP A C 1
ATOM 650 O O . ASP A 1 84 ? 10.263 -2.506 0.396 1.00 93.00 84 ASP A O 1
ATOM 654 N N . ALA A 1 85 ? 10.377 -1.327 -1.512 1.00 92.75 85 ALA A N 1
ATOM 655 C CA . ALA A 1 85 ? 11.826 -1.408 -1.706 1.00 92.75 85 ALA A CA 1
ATOM 656 C C . ALA A 1 85 ? 12.622 -0.328 -0.941 1.00 92.75 85 ALA A C 1
ATOM 658 O O . ALA A 1 85 ? 13.852 -0.368 -0.932 1.00 92.75 85 ALA A O 1
ATOM 659 N N . GLY A 1 86 ? 11.951 0.638 -0.302 1.00 94.00 86 GLY A N 1
ATOM 660 C CA . GLY A 1 86 ? 12.596 1.757 0.394 1.00 94.00 86 GLY A CA 1
ATOM 661 C C . GLY A 1 86 ? 13.158 2.844 -0.531 1.00 94.00 86 GLY A C 1
ATOM 662 O O . GLY A 1 86 ? 13.929 3.692 -0.091 1.00 94.00 86 GLY A O 1
ATOM 663 N N . GLU A 1 87 ? 12.777 2.841 -1.807 1.00 94.38 87 GLU A N 1
ATOM 664 C CA . GLU A 1 87 ? 13.203 3.820 -2.816 1.00 94.38 87 GLU A CA 1
ATOM 665 C C . GLU A 1 87 ? 12.332 5.086 -2.811 1.00 94.38 87 GLU A C 1
ATOM 667 O O . GLU A 1 87 ? 12.715 6.125 -3.354 1.00 94.38 87 GLU A O 1
ATOM 672 N N . ARG A 1 88 ? 11.149 5.017 -2.189 1.00 93.88 88 ARG A N 1
ATOM 673 C CA . ARG A 1 88 ? 10.238 6.150 -2.009 1.00 93.88 88 ARG A CA 1
ATOM 674 C C . ARG A 1 88 ? 9.660 6.173 -0.596 1.00 93.88 88 ARG A C 1
ATOM 676 O O . ARG A 1 88 ? 9.304 5.140 -0.043 1.00 93.88 88 ARG A O 1
ATOM 683 N N . ASP A 1 89 ? 9.448 7.378 -0.072 1.00 94.31 89 ASP A N 1
ATOM 684 C CA . ASP A 1 89 ? 8.734 7.590 1.186 1.00 94.31 89 ASP A CA 1
ATOM 685 C C . ASP A 1 89 ? 7.273 7.119 1.121 1.00 94.31 89 ASP A C 1
ATOM 687 O O . ASP A 1 89 ? 6.507 7.459 0.210 1.00 94.31 89 ASP A O 1
ATOM 691 N N . GLY A 1 90 ? 6.844 6.391 2.145 1.00 94.81 90 GLY A N 1
ATOM 692 C CA . GLY A 1 90 ? 5.467 5.944 2.294 1.00 94.81 90 GLY A CA 1
ATOM 693 C C . GLY A 1 90 ? 5.359 4.769 3.252 1.00 94.81 90 GLY A C 1
ATOM 694 O O . GLY A 1 90 ? 6.361 4.265 3.737 1.00 94.81 90 GLY A O 1
ATOM 695 N N . LEU A 1 91 ? 4.122 4.335 3.510 1.00 94.12 91 LEU A N 1
ATOM 696 C CA . LEU A 1 91 ? 3.896 3.092 4.241 1.00 94.12 91 LEU A CA 1
ATOM 697 C C . LEU A 1 91 ? 4.031 1.902 3.297 1.00 94.12 91 LEU A C 1
ATOM 699 O O . LEU A 1 91 ? 3.359 1.868 2.248 1.00 94.12 91 LEU A O 1
ATOM 703 N N . THR A 1 92 ? 4.822 0.921 3.712 1.00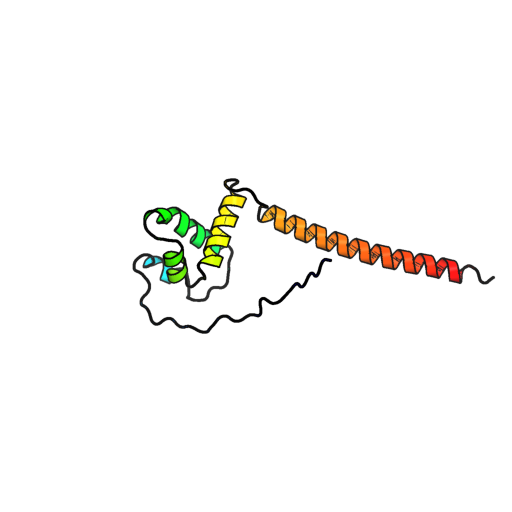 95.38 92 THR A N 1
ATOM 704 C CA . THR A 1 92 ? 4.930 -0.355 3.013 1.00 95.38 92 THR A CA 1
ATOM 705 C C . THR A 1 92 ? 3.592 -1.088 3.029 1.00 95.38 92 THR A C 1
ATOM 707 O O . THR A 1 92 ? 2.666 -0.776 3.794 1.00 95.38 92 THR A O 1
ATOM 710 N N . THR A 1 93 ? 3.452 -2.068 2.145 1.00 89.56 93 THR A N 1
ATOM 711 C CA . THR A 1 93 ? 2.269 -2.924 2.095 1.00 89.56 93 THR A CA 1
ATOM 712 C C . THR A 1 93 ? 2.053 -3.624 3.443 1.00 89.56 93 THR A C 1
ATOM 714 O O . THR A 1 93 ? 0.929 -3.627 3.947 1.00 89.56 93 THR A O 1
ATOM 717 N N . GLU A 1 94 ? 3.126 -4.103 4.078 1.00 90.88 94 GLU A N 1
ATOM 718 C CA . GLU A 1 94 ? 3.090 -4.740 5.399 1.00 90.88 94 GLU A CA 1
ATOM 719 C C . GLU A 1 94 ? 2.641 -3.765 6.500 1.00 90.88 94 GLU A C 1
ATOM 721 O O . GLU A 1 94 ? 1.710 -4.055 7.255 1.00 90.88 94 GLU A O 1
ATOM 726 N N . GLU A 1 95 ? 3.205 -2.556 6.543 1.00 92.50 95 GLU A N 1
ATOM 727 C CA . GLU A 1 95 ? 2.816 -1.532 7.521 1.00 92.50 95 GLU A CA 1
ATOM 728 C C . GLU A 1 95 ? 1.344 -1.120 7.373 1.00 92.50 95 GLU A C 1
ATOM 730 O O . GLU A 1 95 ? 0.636 -0.890 8.360 1.00 92.50 95 GLU A O 1
ATOM 735 N N . LYS A 1 96 ? 0.839 -1.043 6.133 1.00 93.12 96 LYS A N 1
ATOM 736 C CA . LYS A 1 96 ? -0.579 -0.762 5.859 1.00 93.12 96 LYS A CA 1
ATOM 737 C C . LYS A 1 96 ? -1.488 -1.881 6.353 1.00 93.12 96 LYS A C 1
ATOM 739 O O . LYS A 1 96 ? -2.579 -1.594 6.864 1.00 93.12 96 LYS A O 1
ATOM 744 N N . GLU A 1 97 ? -1.082 -3.132 6.172 1.00 92.94 97 GLU A N 1
ATOM 745 C CA . GLU A 1 97 ? -1.827 -4.296 6.650 1.00 92.94 97 GLU A CA 1
ATOM 746 C C . GLU A 1 97 ? -1.869 -4.339 8.175 1.00 92.94 97 GLU A C 1
ATOM 748 O O . GLU A 1 97 ? -2.956 -4.478 8.749 1.00 92.94 97 GLU A O 1
ATOM 753 N N . GLU A 1 98 ? -0.735 -4.096 8.825 1.00 95.25 98 GLU A N 1
ATOM 754 C CA . GLU A 1 98 ? -0.638 -4.034 10.279 1.00 95.25 98 GLU A CA 1
ATOM 755 C C . GLU A 1 98 ? -1.511 -2.915 10.849 1.00 95.25 98 GLU A C 1
ATOM 757 O O . GLU A 1 98 ? -2.356 -3.137 11.721 1.00 95.25 98 GLU A O 1
ATOM 762 N N . LEU A 1 99 ? -1.422 -1.714 10.274 1.00 96.88 99 LEU A N 1
ATOM 763 C CA . LEU A 1 99 ? -2.262 -0.587 10.666 1.00 96.88 99 LEU A CA 1
ATOM 764 C C . LEU A 1 99 ? -3.756 -0.917 10.526 1.00 96.88 99 LEU A C 1
ATOM 766 O O . LEU A 1 99 ? -4.579 -0.504 11.350 1.00 96.88 99 LEU A O 1
ATOM 770 N N . ARG A 1 100 ? -4.136 -1.662 9.481 1.00 95.44 100 ARG A N 1
ATOM 771 C CA . ARG A 1 100 ? -5.519 -2.110 9.280 1.00 95.44 100 ARG A CA 1
ATOM 772 C C . ARG A 1 100 ? -5.933 -3.145 10.326 1.00 95.44 100 ARG A C 1
ATOM 774 O O . ARG A 1 100 ? -7.077 -3.075 10.781 1.00 95.44 100 ARG A O 1
ATOM 781 N N . ARG A 1 101 ? -5.053 -4.079 10.695 1.00 96.81 101 ARG A N 1
ATOM 782 C CA . ARG A 1 101 ? -5.294 -5.075 11.750 1.00 96.81 101 ARG A CA 1
ATOM 783 C C . ARG A 1 101 ? -5.510 -4.390 13.094 1.00 96.81 101 ARG A C 1
ATOM 785 O O . ARG A 1 101 ? -6.584 -4.537 13.674 1.00 96.81 101 ARG A O 1
ATOM 792 N N . LEU A 1 102 ? -4.572 -3.540 13.502 1.00 97.38 102 LEU A N 1
ATOM 793 C CA . LEU A 1 102 ? -4.634 -2.810 14.768 1.00 97.38 102 LEU A CA 1
ATOM 794 C C . LEU A 1 102 ? -5.880 -1.926 14.858 1.00 97.38 102 LEU A C 1
ATOM 796 O O . LEU A 1 102 ? -6.562 -1.901 15.877 1.00 97.38 102 LEU A O 1
ATOM 800 N N . ARG A 1 103 ? -6.256 -1.233 13.775 1.00 96.62 103 ARG A N 1
ATOM 801 C CA . ARG A 1 103 ? -7.491 -0.427 13.757 1.00 96.62 103 ARG A CA 1
ATOM 802 C C . ARG A 1 103 ? -8.755 -1.261 13.964 1.00 96.62 103 ARG A C 1
ATOM 804 O O . ARG A 1 103 ? -9.702 -0.761 14.573 1.00 96.62 103 ARG A O 1
ATOM 811 N N . LYS A 1 104 ? -8.797 -2.495 13.451 1.00 96.81 104 LYS A N 1
ATOM 812 C CA . LYS A 1 104 ? -9.919 -3.415 13.690 1.00 96.81 104 LYS A CA 1
ATOM 813 C C . LYS A 1 104 ? -9.931 -3.887 15.139 1.00 96.81 104 LYS A C 1
ATOM 815 O O . LYS A 1 104 ? -10.979 -3.826 15.768 1.00 96.81 104 LYS A O 1
ATOM 820 N N . GLU A 1 105 ? -8.782 -4.282 15.671 1.00 95.69 105 GLU A N 1
ATOM 821 C CA . GLU A 1 105 ? -8.652 -4.738 17.056 1.00 95.69 105 GLU A CA 1
ATOM 822 C C . GLU A 1 105 ? -9.041 -3.642 18.054 1.00 95.69 105 GLU A C 1
ATOM 824 O O . GLU A 1 105 ? -9.903 -3.848 18.900 1.00 95.69 105 GLU A O 1
ATOM 829 N N . VAL A 1 106 ? -8.533 -2.419 17.876 1.00 97.75 106 VAL A N 1
ATOM 830 C CA . VAL A 1 106 ? -8.915 -1.261 18.700 1.00 97.75 106 VAL A CA 1
ATOM 831 C C . VAL A 1 106 ? -10.420 -0.990 18.645 1.00 97.75 106 VAL A C 1
ATOM 833 O O . VAL A 1 106 ? -11.000 -0.551 19.638 1.00 97.75 106 VAL A O 1
ATOM 836 N N . LYS A 1 107 ? -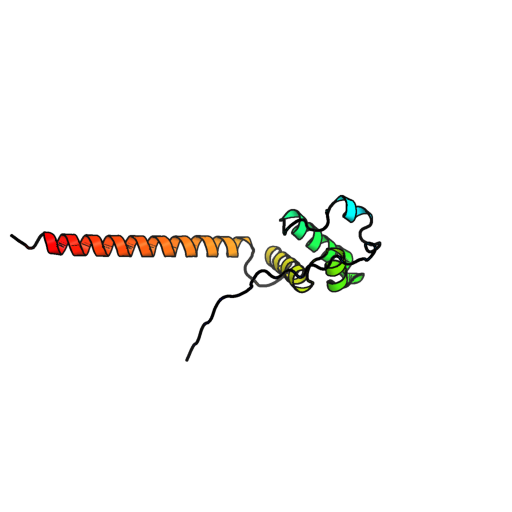11.067 -1.216 17.495 1.00 96.94 107 LYS A N 1
ATOM 837 C CA . LYS A 1 107 ? -12.521 -1.068 17.376 1.00 96.94 107 LYS A CA 1
ATOM 838 C C .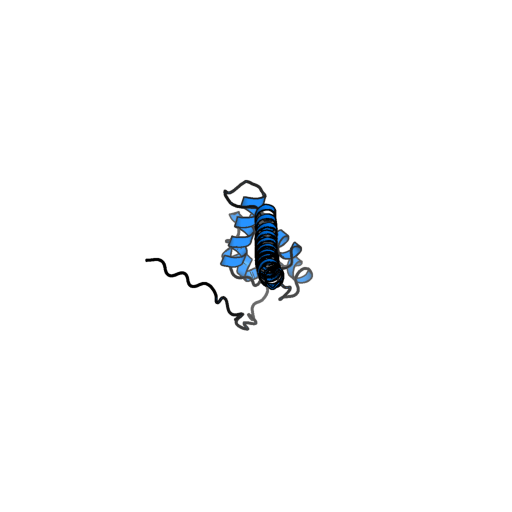 LYS A 1 107 ? -13.242 -2.115 18.229 1.00 96.94 107 LYS A C 1
ATOM 840 O O . LYS A 1 107 ? -14.100 -1.731 19.018 1.00 96.94 107 LYS A O 1
ATOM 845 N N . VAL A 1 108 ? -12.853 -3.383 18.109 1.00 96.50 108 VAL A N 1
ATOM 846 C CA . VAL A 1 108 ? -13.429 -4.494 18.884 1.00 96.50 108 VAL A CA 1
ATOM 847 C C . VAL A 1 108 ? -13.237 -4.265 20.383 1.00 96.50 108 VAL A C 1
ATOM 849 O O . VAL A 1 108 ? -14.211 -4.242 21.126 1.00 96.50 108 VAL A O 1
ATOM 852 N N . LEU A 1 109 ? -12.016 -3.947 20.819 1.00 96.19 109 LEU A N 1
ATOM 853 C CA . LEU A 1 109 ? -11.710 -3.683 22.230 1.00 96.19 109 LEU A CA 1
ATOM 854 C C . LEU A 1 109 ? -12.529 -2.520 22.805 1.00 96.19 109 LEU A C 1
ATOM 856 O O . LEU A 1 109 ? -12.942 -2.541 23.965 1.00 96.19 109 LEU A O 1
ATOM 860 N N . LYS A 1 110 ? -12.783 -1.476 22.005 1.00 96.06 110 LYS A N 1
ATOM 861 C CA . LYS A 1 110 ? -13.651 -0.368 22.423 1.00 96.06 110 LYS A CA 1
ATOM 862 C C . LYS A 1 110 ? -15.099 -0.819 22.579 1.00 96.06 110 LYS A C 1
ATOM 864 O O . LYS A 1 110 ? -15.731 -0.428 23.554 1.00 96.06 110 LYS A O 1
ATOM 869 N N . GLU A 1 111 ? -15.613 -1.622 21.654 1.00 95.69 111 GLU A N 1
ATOM 870 C CA . GLU A 1 111 ? -16.972 -2.166 21.730 1.00 95.69 111 GLU A CA 1
ATOM 871 C C . GLU A 1 111 ? -17.141 -3.065 22.965 1.00 95.69 111 GLU A C 1
ATOM 873 O O . GLU A 1 111 ? -18.068 -2.852 23.748 1.00 95.69 111 GLU A O 1
ATOM 878 N N . GLU A 1 112 ? -16.198 -3.976 23.215 1.00 95.00 112 GLU A N 1
ATOM 879 C CA . GLU A 1 112 ? -16.181 -4.847 24.397 1.00 95.00 112 GLU A CA 1
ATOM 880 C C . GLU A 1 112 ? -16.136 -4.047 25.701 1.00 95.00 112 GLU A C 1
ATOM 882 O O . GLU A 1 112 ? -16.950 -4.265 26.602 1.00 95.00 112 GLU A O 1
ATOM 887 N N . ARG A 1 113 ? -15.241 -3.055 25.796 1.00 95.38 113 ARG A N 1
ATOM 888 C CA . ARG A 1 113 ? -15.153 -2.178 26.972 1.00 95.38 113 ARG A CA 1
ATOM 889 C C . ARG A 1 113 ? -16.474 -1.456 27.236 1.00 95.38 113 ARG A C 1
ATOM 891 O O . ARG A 1 113 ? -16.874 -1.319 28.392 1.00 95.38 113 ARG A O 1
ATOM 898 N N . GLU A 1 114 ? -17.139 -0.954 26.198 1.00 94.44 114 GLU A N 1
ATOM 899 C CA . GLU A 1 114 ? -18.415 -0.255 26.359 1.00 94.44 114 GLU A CA 1
ATOM 900 C C . GLU A 1 114 ? -19.547 -1.202 26.779 1.00 94.44 114 GLU A C 1
ATOM 902 O O . GLU A 1 114 ? -20.380 -0.812 27.599 1.00 94.44 114 GLU A O 1
ATOM 907 N N . ILE A 1 115 ? -19.557 -2.451 26.305 1.00 92.62 115 ILE A N 1
ATOM 908 C CA . ILE A 1 115 ? -20.487 -3.481 26.794 1.00 92.62 115 ILE A CA 1
ATOM 909 C C . ILE A 1 115 ? -20.235 -3.759 28.279 1.00 92.62 115 ILE A C 1
ATOM 911 O O . ILE A 1 115 ? -21.162 -3.665 29.082 1.00 92.62 115 ILE A O 1
ATOM 915 N N . LEU A 1 116 ? -18.983 -4.018 28.667 1.00 89.38 116 LEU A N 1
ATOM 916 C CA . LEU A 1 116 ? -18.623 -4.310 30.057 1.00 89.38 116 LEU A CA 1
ATOM 917 C C . LEU A 1 116 ? -18.979 -3.158 31.002 1.00 89.38 116 LEU A C 1
ATOM 919 O O . LEU A 1 116 ? -19.532 -3.387 32.074 1.00 89.38 116 LEU A O 1
ATOM 923 N N . LYS A 1 117 ? -18.740 -1.906 30.598 1.00 91.50 117 LYS A N 1
ATOM 924 C CA . LYS A 1 117 ? -19.165 -0.733 31.377 1.00 91.50 117 LYS A CA 1
ATOM 925 C C . LYS A 1 117 ? -20.677 -0.654 31.553 1.00 91.50 117 LYS A C 1
ATOM 927 O O . LYS A 1 117 ? -21.136 -0.260 32.623 1.00 91.50 117 LYS A O 1
ATOM 932 N N . LYS A 1 118 ? -21.451 -0.967 30.509 1.00 88.38 118 LYS A N 1
ATOM 933 C CA . LYS A 1 118 ? -22.918 -0.972 30.586 1.00 88.38 118 LYS A CA 1
ATOM 934 C C . LYS A 1 118 ? -23.406 -2.058 31.541 1.00 88.38 118 LYS A C 1
ATOM 936 O O . LYS A 1 118 ? -24.234 -1.757 32.393 1.00 88.38 118 LYS A O 1
ATOM 941 N N . LEU A 1 119 ? -22.846 -3.265 31.451 1.00 87.44 119 LEU A N 1
ATOM 942 C CA . LEU A 1 119 ? -23.171 -4.373 32.354 1.00 87.44 119 LEU A CA 1
ATOM 943 C C . LEU A 1 119 ? -22.801 -4.052 33.808 1.00 87.44 119 LEU A C 1
ATOM 945 O O . LEU A 1 119 ? -23.642 -4.190 34.687 1.00 87.44 119 LEU A O 1
ATOM 949 N N . GLY A 1 120 ? -21.591 -3.540 34.056 1.00 83.75 120 GLY A N 1
ATOM 950 C CA . GLY A 1 120 ? -21.162 -3.144 35.401 1.00 83.75 120 GLY A CA 1
ATOM 951 C C . GLY A 1 120 ? -21.997 -2.005 35.999 1.00 83.75 120 GLY A C 1
ATOM 952 O O . GLY A 1 120 ? -22.232 -1.965 37.203 1.00 83.75 120 GLY A O 1
ATOM 953 N N . ARG A 1 121 ? -22.498 -1.082 35.167 1.00 76.12 121 ARG A N 1
ATOM 954 C CA . ARG A 1 121 ? -23.453 -0.054 35.610 1.00 76.12 121 ARG A CA 1
ATOM 955 C C . ARG A 1 121 ? -24.814 -0.660 35.955 1.00 76.12 121 ARG A C 1
ATOM 957 O O . ARG A 1 121 ? -25.398 -0.257 36.951 1.00 76.12 121 ARG A O 1
ATOM 964 N N . GLN A 1 122 ? -25.303 -1.606 35.156 1.00 69.75 122 GLN A N 1
ATOM 965 C CA . GLN A 1 122 ? -26.579 -2.276 35.406 1.00 69.75 122 GLN A CA 1
ATOM 966 C C . GLN A 1 122 ? -26.542 -3.088 36.708 1.00 69.75 122 GLN A C 1
ATOM 968 O O . GLN A 1 122 ? -27.447 -2.967 37.524 1.00 69.75 122 GLN A O 1
ATOM 973 N N . SER A 1 123 ? -25.461 -3.832 36.963 1.00 71.88 123 SER A N 1
ATOM 974 C CA . SER A 1 123 ? -25.326 -4.625 38.193 1.00 71.88 123 SER A CA 1
ATOM 975 C C . SER A 1 123 ? -25.264 -3.766 39.461 1.00 71.88 123 SER A C 1
ATOM 977 O O . SER A 1 123 ? -25.745 -4.187 40.510 1.00 71.88 123 SER A O 1
ATOM 979 N N . LEU A 1 124 ? -24.699 -2.553 39.383 1.00 66.12 124 LEU A N 1
ATOM 980 C CA . LEU A 1 124 ? -24.711 -1.588 40.491 1.00 66.12 124 LEU A CA 1
ATOM 981 C C . LEU A 1 124 ? -26.116 -1.035 40.781 1.00 66.12 124 LEU A C 1
ATOM 983 O O . LEU A 1 124 ? -26.401 -0.708 41.928 1.00 66.12 124 LEU A O 1
ATOM 987 N N . LEU A 1 125 ? -26.985 -0.940 39.770 1.00 68.06 125 LEU A N 1
ATOM 988 C CA . LEU A 1 125 ? -28.380 -0.521 39.949 1.00 68.06 125 LEU A CA 1
ATOM 989 C C . LEU A 1 125 ? -29.232 -1.650 40.549 1.00 68.06 125 LEU A C 1
ATOM 991 O O . LEU A 1 125 ? -30.032 -1.387 41.443 1.00 68.06 125 LEU A O 1
ATOM 995 N N . ASP A 1 126 ? -29.009 -2.898 40.129 1.00 64.31 126 ASP A N 1
ATOM 996 C CA . ASP A 1 126 ? -29.754 -4.064 40.633 1.00 64.31 126 ASP A CA 1
ATOM 997 C C . ASP A 1 126 ? -29.375 -4.435 42.082 1.00 64.31 126 ASP A C 1
ATOM 999 O O . ASP A 1 126 ? -30.178 -5.017 42.805 1.00 64.31 126 ASP A O 1
ATOM 1003 N N . SER A 1 127 ? -28.172 -4.066 42.540 1.00 62.75 127 SER A N 1
ATOM 1004 C CA . SER A 1 127 ? -27.686 -4.366 43.900 1.00 62.75 127 SER A CA 1
ATOM 1005 C C . SER A 1 127 ? -28.122 -3.343 44.965 1.00 62.75 127 SER A C 1
ATOM 1007 O O . SER A 1 127 ? -27.828 -3.530 46.142 1.00 62.75 127 SER A O 1
ATOM 1009 N N . GLY A 1 128 ? -28.778 -2.245 44.567 1.00 56.91 128 GLY A N 1
ATOM 1010 C CA . GLY A 1 128 ? -29.199 -1.147 45.451 1.00 56.91 128 GLY A CA 1
ATOM 1011 C C . GLY A 1 128 ? -30.669 -1.180 45.882 1.00 56.91 128 GLY A C 1
ATOM 1012 O O . GLY A 1 128 ? -31.137 -0.216 46.483 1.00 56.91 128 GLY A O 1
ATOM 1013 N N . VAL A 1 129 ? -31.406 -2.249 45.565 1.00 54.09 129 VAL A N 1
ATOM 1014 C CA . VAL A 1 129 ? -32.800 -2.449 45.991 1.00 54.09 129 VAL A CA 1
ATOM 1015 C C . VAL A 1 129 ? -32.824 -3.560 47.039 1.00 54.09 129 VAL A C 1
ATOM 1017 O O . VAL A 1 129 ? -33.026 -4.729 46.721 1.00 54.09 129 VAL A O 1
ATOM 1020 N N . GLY A 1 130 ? -32.554 -3.185 48.287 1.00 44.34 130 GLY A N 1
ATOM 1021 C CA . GLY A 1 130 ? -32.657 -4.036 49.471 1.00 44.34 130 GLY A CA 1
ATOM 1022 C C . GLY A 1 130 ? -33.066 -3.204 50.668 1.00 44.34 130 GLY A C 1
ATOM 1023 O O . GLY A 1 130 ? -32.373 -2.192 50.914 1.00 44.34 130 GLY A O 1
#

Radius of gyration: 24.46 Å; chains: 1; bounding box: 46×41×81 Å

pLDDT: mean 72.53, std 22.68, range [28.17, 97.75]

Foldseek 3Di:
DDDDDDDDPDDDDDPDPDPDDQDPVCPPVCVVDDPPDPDDPVLLVVLLVCCVVCVVPDPLCVSCVNNVHHSVVNVVSNVQVCVCVVVDDDQHPVNVVVVVVVVVVVVVVVVVVVVVVVVVVVVVVVVPPD

Sequence (130 aa):
MLGRTGGQYSGGHPKTAFKGKPSPVLRDASELYPAGAPNTVRFKEEAVRLVHSSHERYPVSKIARDLDVSAETLRKWVNQAEVDAGERDGLTTEEKEELRRLRKEVKVLKEEREILKKLGRQSLLDSGVG